Protein AF-A0A964KEC3-F1 (afdb_monomer)

Solvent-accessible surface area (backbone atoms only — not comparable to full-atom values): 12059 Å² total; per-residue (Å²): 136,52,57,64,58,52,18,64,75,70,74,47,60,51,66,57,47,53,51,39,54,50,34,32,75,76,61,31,64,68,54,42,76,43,83,78,78,78,85,76,80,77,86,69,83,64,51,75,67,45,50,53,51,51,50,54,56,70,76,43,85,53,62,92,98,46,97,61,84,46,51,57,58,51,31,53,49,39,38,74,69,66,67,34,95,79,67,55,34,67,55,53,51,54,53,59,67,67,51,75,78,68,90,71,72,98,79,74,83,76,81,80,87,72,86,78,79,79,78,58,100,74,76,68,77,79,74,79,78,66,77,90,75,64,80,84,81,78,90,84,78,88,76,84,83,77,77,86,76,78,83,81,77,86,77,82,80,76,83,79,79,83,79,82,79,84,82,77,83,82,79,84,82,133

pLDDT: mean 71.04, std 22.24, range [33.97, 96.94]

Foldseek 3Di:
DDLVVVCVVVVHDSVLSVVLVVCCVVPNDVRSPDDDDDPDDDDQQADPVNLVVLVVVQPDQDDPPDPHDQLVNSQVVSCVVVRGVHDDSVSSVVSVVPDDPDDDPPDDDPDDDDDPPDQDPPNDDDPDDPPPPDDDDDDDDDDDDDDDDDDDDDDDDDDPDDDDDDDDDDDDDD

Mean predicted aligned error: 19.81 Å

Structure (mmCIF, N/CA/C/O backbone):
data_AF-A0A964KEC3-F1
#
_entry.id   AF-A0A964KEC3-F1
#
loop_
_atom_site.group_PDB
_atom_site.id
_atom_site.type_symbol
_atom_site.label_atom_id
_atom_site.label_alt_id
_atom_site.label_comp_id
_atom_site.label_asym_id
_atom_site.label_entity_id
_atom_site.label_seq_id
_atom_site.pdbx_PDB_ins_code
_atom_site.Cartn_x
_atom_site.Cartn_y
_atom_site.Cartn_z
_atom_site.occupancy
_atom_site.B_iso_or_equiv
_atom_site.auth_seq_id
_atom_site.auth_comp_id
_atom_site.auth_asym_id
_atom_site.auth_atom_id
_atom_site.pdbx_PDB_model_num
ATOM 1 N N . MET A 1 1 ? 27.880 -2.152 -33.748 1.00 75.56 1 MET A N 1
ATOM 2 C CA . MET A 1 1 ? 27.912 -3.290 -32.799 1.00 75.56 1 MET A CA 1
ATOM 3 C C . MET A 1 1 ? 26.532 -3.936 -32.793 1.00 75.56 1 MET A C 1
ATOM 5 O O . MET A 1 1 ? 25.560 -3.200 -32.713 1.00 75.56 1 MET A O 1
ATOM 9 N N . SER A 1 2 ? 26.415 -5.254 -32.974 1.00 91.31 2 SER A N 1
ATOM 10 C CA . SER A 1 2 ? 25.106 -5.930 -33.027 1.00 91.31 2 SER A CA 1
ATOM 11 C C . SER 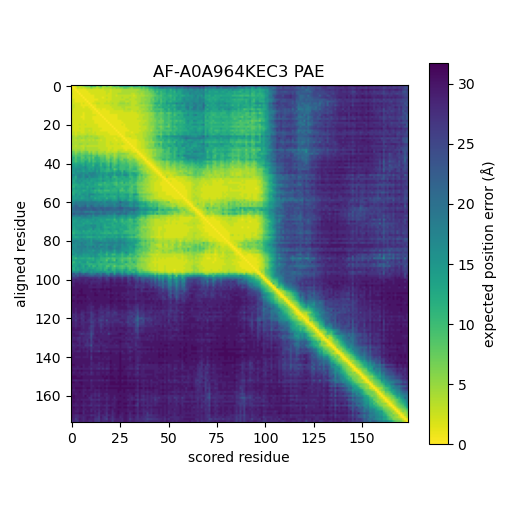A 1 2 ? 24.573 -6.260 -31.627 1.00 91.31 2 SER A C 1
ATOM 13 O O . SER A 1 2 ? 25.362 -6.465 -30.703 1.00 91.31 2 SER A O 1
ATOM 15 N N . ASP A 1 3 ? 23.248 -6.389 -31.474 1.00 92.56 3 ASP A N 1
ATOM 16 C CA . ASP A 1 3 ? 22.606 -6.766 -30.199 1.00 92.56 3 ASP A CA 1
ATOM 17 C C . ASP A 1 3 ? 23.160 -8.100 -29.649 1.00 92.56 3 ASP A C 1
ATOM 19 O O . ASP A 1 3 ? 23.278 -8.280 -28.440 1.00 92.56 3 ASP A O 1
ATOM 23 N N . VAL A 1 4 ? 23.564 -9.020 -30.537 1.00 94.56 4 VAL A N 1
ATOM 24 C CA . VAL A 1 4 ? 24.204 -10.301 -30.184 1.00 94.56 4 VAL A CA 1
ATOM 25 C C . VAL A 1 4 ? 25.608 -10.098 -29.611 1.00 94.56 4 VAL A C 1
ATOM 27 O O . VAL A 1 4 ? 25.977 -10.775 -28.654 1.00 94.56 4 VAL A O 1
ATOM 30 N N . ALA A 1 5 ? 26.394 -9.178 -30.175 1.00 95.12 5 ALA A N 1
ATOM 31 C CA . ALA A 1 5 ? 27.727 -8.869 -29.665 1.00 95.12 5 ALA A CA 1
ATOM 32 C C . ALA A 1 5 ? 27.653 -8.206 -28.280 1.00 95.12 5 ALA A C 1
ATOM 34 O O . ALA A 1 5 ? 28.421 -8.564 -27.394 1.00 95.12 5 ALA A O 1
ATOM 35 N N . ILE A 1 6 ? 26.687 -7.302 -28.078 1.00 93.88 6 ILE A N 1
ATOM 36 C CA . ILE A 1 6 ? 26.434 -6.663 -26.778 1.00 93.88 6 ILE A CA 1
ATOM 37 C C . ILE A 1 6 ? 26.024 -7.715 -25.751 1.00 93.88 6 ILE A C 1
ATOM 39 O O . ILE A 1 6 ? 26.648 -7.810 -24.704 1.00 93.88 6 ILE A O 1
ATOM 43 N N . ALA A 1 7 ? 25.027 -8.542 -26.081 1.00 96.00 7 ALA A N 1
ATOM 44 C CA . ALA A 1 7 ? 24.524 -9.609 -25.219 1.00 96.00 7 ALA A CA 1
ATOM 45 C C . ALA A 1 7 ? 25.636 -10.548 -24.722 1.00 96.00 7 ALA A C 1
ATOM 47 O O . ALA A 1 7 ? 25.670 -10.873 -23.540 1.00 96.00 7 ALA A O 1
ATOM 48 N N . LYS A 1 8 ? 26.568 -10.931 -25.607 1.00 95.31 8 LYS A N 1
ATOM 49 C CA . LYS A 1 8 ? 27.738 -11.748 -25.253 1.00 95.31 8 LYS A CA 1
ATOM 50 C C . LYS A 1 8 ? 28.732 -11.012 -24.352 1.00 95.31 8 LYS A C 1
ATOM 52 O O . LYS A 1 8 ? 29.284 -11.627 -23.452 1.00 95.31 8 LYS A O 1
ATOM 57 N N . ALA A 1 9 ? 28.970 -9.723 -24.592 1.00 96.94 9 ALA A N 1
ATOM 58 C CA . ALA A 1 9 ? 29.940 -8.938 -23.828 1.00 96.94 9 ALA A CA 1
ATOM 59 C C . ALA A 1 9 ? 29.505 -8.688 -22.373 1.00 96.94 9 ALA A C 1
ATOM 61 O O . ALA A 1 9 ? 30.359 -8.593 -21.498 1.00 96.94 9 ALA A O 1
ATOM 62 N N . ILE A 1 10 ? 28.195 -8.577 -22.121 1.00 94.69 10 ILE A N 1
ATOM 63 C CA . ILE A 1 10 ? 27.632 -8.278 -20.789 1.00 94.69 10 ILE A CA 1
ATOM 64 C C . ILE A 1 10 ? 26.894 -9.464 -20.147 1.00 94.69 10 ILE A C 1
ATOM 66 O O . ILE A 1 10 ? 26.231 -9.278 -19.132 1.00 94.69 10 ILE A O 1
ATOM 70 N N . ASP A 1 11 ? 26.979 -10.650 -20.755 1.00 95.31 11 ASP A N 1
ATOM 71 C CA . ASP A 1 11 ? 26.325 -11.892 -20.317 1.00 95.31 11 ASP A CA 1
ATOM 72 C C . ASP A 1 11 ? 24.822 -11.737 -20.007 1.00 95.31 11 ASP A C 1
ATOM 74 O O . ASP A 1 11 ? 24.317 -12.058 -18.931 1.00 95.31 11 ASP A O 1
ATOM 78 N N . VAL A 1 12 ? 24.068 -11.201 -20.973 1.00 96.19 12 VAL A N 1
ATOM 79 C CA . VAL A 1 12 ? 22.601 -11.113 -20.886 1.00 96.19 12 VAL A CA 1
ATOM 80 C C . VAL A 1 12 ? 21.937 -11.709 -22.118 1.00 96.19 12 VAL A C 1
ATOM 82 O O . VAL A 1 12 ? 22.503 -11.767 -23.206 1.00 96.19 12 VAL A O 1
ATOM 85 N N . GLY A 1 13 ? 20.669 -12.099 -21.992 1.00 96.19 13 GLY A N 1
ATOM 86 C CA . GLY A 1 13 ? 19.892 -12.549 -23.143 1.00 96.19 13 GLY A CA 1
ATOM 87 C C . GLY A 1 13 ? 19.700 -11.443 -24.191 1.00 96.19 13 GLY A C 1
ATOM 88 O O . GLY A 1 13 ? 19.400 -10.296 -23.852 1.00 96.19 13 GLY A O 1
ATOM 89 N N . LYS A 1 14 ? 19.755 -11.803 -25.483 1.00 96.12 14 LYS A N 1
ATOM 90 C CA . LYS A 1 14 ? 19.519 -10.880 -26.618 1.00 96.12 14 LYS A CA 1
ATOM 91 C C . LYS A 1 14 ? 18.232 -10.048 -26.483 1.00 96.12 14 LYS A C 1
ATOM 93 O O . LYS A 1 14 ? 18.197 -8.875 -26.844 1.00 96.12 14 LYS A O 1
ATOM 98 N N . ASN A 1 15 ? 17.182 -10.639 -25.905 1.00 96.56 15 ASN A N 1
ATOM 99 C CA . ASN A 1 15 ? 15.894 -9.977 -25.696 1.00 96.56 15 ASN A CA 1
ATOM 100 C C . ASN A 1 15 ? 15.981 -8.839 -24.668 1.00 96.56 15 ASN A C 1
ATOM 102 O O . ASN A 1 15 ? 15.217 -7.883 -24.762 1.00 96.56 15 ASN A O 1
ATOM 106 N N . THR A 1 16 ? 16.894 -8.920 -23.697 1.00 94.00 16 THR A N 1
ATOM 107 C CA . THR A 1 16 ? 17.127 -7.855 -22.714 1.00 94.00 16 THR A CA 1
ATOM 108 C C . THR A 1 16 ? 17.739 -6.635 -23.390 1.00 94.00 16 THR A C 1
ATOM 110 O O . THR A 1 16 ? 17.218 -5.537 -23.217 1.00 94.00 16 THR A O 1
ATOM 113 N N . VAL A 1 17 ? 18.755 -6.830 -24.239 1.00 95.31 17 VAL A N 1
ATOM 114 C CA . VAL A 1 17 ? 19.369 -5.750 -25.034 1.00 95.31 17 VAL A CA 1
ATOM 115 C C . VAL A 1 17 ? 18.332 -5.093 -25.946 1.00 95.31 17 VAL A C 1
ATOM 117 O O . VAL A 1 17 ? 18.191 -3.873 -25.936 1.00 95.31 17 VAL A O 1
ATOM 120 N N . ALA A 1 18 ? 17.529 -5.890 -26.659 1.00 95.12 18 ALA A N 1
ATOM 121 C CA . ALA A 1 18 ? 16.472 -5.370 -27.527 1.00 95.12 18 ALA A CA 1
ATOM 122 C C . ALA A 1 18 ? 15.413 -4.557 -26.754 1.00 95.12 18 ALA A C 1
ATOM 124 O O . ALA A 1 18 ? 15.000 -3.487 -27.199 1.00 95.12 18 ALA A O 1
ATOM 125 N N . ARG A 1 19 ? 14.991 -5.027 -25.569 1.00 94.62 19 ARG A N 1
ATOM 126 C CA . ARG A 1 19 ? 14.035 -4.311 -24.703 1.00 94.62 19 ARG A CA 1
ATOM 127 C C . ARG A 1 19 ? 14.619 -3.018 -24.138 1.00 94.62 19 ARG A C 1
ATOM 129 O O . ARG A 1 19 ? 13.894 -2.029 -24.072 1.00 94.62 19 ARG A O 1
ATOM 136 N N . LEU A 1 20 ? 15.892 -3.023 -23.741 1.00 94.00 20 LEU A N 1
ATOM 137 C CA . LEU A 1 20 ? 16.590 -1.834 -23.248 1.00 94.00 20 LEU A CA 1
ATOM 138 C C . LEU A 1 20 ? 16.754 -0.793 -24.354 1.00 94.00 20 LEU A C 1
ATOM 140 O O . LEU A 1 20 ? 16.402 0.361 -24.141 1.00 94.00 20 LEU A O 1
ATOM 144 N N . ARG A 1 21 ? 17.185 -1.209 -25.551 1.00 94.12 21 ARG A N 1
ATOM 145 C CA . ARG A 1 21 ? 17.289 -0.332 -26.725 1.00 94.12 21 ARG A CA 1
ATOM 146 C C . ARG A 1 21 ? 15.941 0.287 -27.080 1.00 94.12 21 ARG A C 1
ATOM 148 O O . ARG A 1 21 ? 15.858 1.498 -27.247 1.00 94.12 21 ARG A O 1
ATOM 155 N N . ARG A 1 22 ? 14.877 -0.522 -27.131 1.00 94.62 22 ARG A N 1
ATOM 156 C CA . ARG A 1 22 ? 13.518 -0.021 -27.370 1.00 94.62 22 ARG A CA 1
ATOM 157 C C . ARG A 1 22 ? 13.099 0.995 -26.306 1.00 94.62 22 ARG A C 1
ATOM 159 O O . ARG A 1 22 ? 12.662 2.083 -26.651 1.00 94.62 22 ARG A O 1
ATOM 166 N N . ARG A 1 23 ? 13.285 0.674 -25.021 1.00 94.12 23 ARG A N 1
ATOM 167 C CA . ARG A 1 23 ? 12.910 1.576 -23.925 1.00 94.12 23 ARG A CA 1
ATOM 168 C C . ARG A 1 23 ? 13.707 2.884 -23.948 1.00 94.12 23 ARG A C 1
ATOM 170 O O . ARG A 1 23 ? 13.134 3.929 -23.674 1.00 94.12 23 ARG A O 1
ATOM 177 N N . TYR A 1 24 ? 14.991 2.826 -24.291 1.00 94.69 24 TYR A N 1
ATOM 178 C CA . TYR A 1 24 ? 15.839 4.006 -24.440 1.00 94.69 24 TYR A CA 1
ATOM 179 C C . TYR A 1 24 ? 15.321 4.946 -25.534 1.00 94.69 24 TYR A C 1
ATOM 181 O O . TYR A 1 24 ? 15.229 6.147 -25.310 1.00 94.69 24 TYR A O 1
ATOM 189 N N . VAL A 1 25 ? 14.923 4.396 -26.686 1.00 96.62 25 VAL A N 1
ATOM 190 C CA . VAL A 1 25 ? 14.362 5.183 -27.796 1.00 96.62 25 VAL A CA 1
ATOM 191 C C . VAL A 1 25 ? 12.978 5.745 -27.454 1.00 96.62 25 VAL A C 1
ATOM 193 O O . VAL A 1 25 ? 12.695 6.892 -27.775 1.00 96.62 25 VAL A O 1
ATOM 196 N N . GLU A 1 26 ? 12.118 4.964 -26.798 1.00 95.69 26 GLU A N 1
ATOM 197 C CA . GLU A 1 26 ? 10.730 5.361 -26.506 1.00 95.69 26 GLU A CA 1
ATOM 198 C C . GLU A 1 26 ? 10.595 6.315 -25.307 1.00 95.69 26 GLU A C 1
ATOM 200 O O . GLU A 1 26 ? 9.697 7.150 -25.291 1.00 95.69 26 GLU A O 1
ATOM 205 N N . ALA A 1 27 ? 11.434 6.164 -24.277 1.00 92.94 27 ALA A N 1
ATOM 206 C CA . ALA A 1 27 ? 11.242 6.819 -22.979 1.00 92.94 27 ALA A CA 1
ATOM 207 C C . ALA A 1 27 ? 12.519 7.460 -22.400 1.00 92.94 27 ALA A C 1
ATOM 209 O O . ALA A 1 27 ? 12.494 7.981 -21.284 1.00 92.94 27 ALA A O 1
ATOM 210 N N . GLY A 1 28 ? 13.631 7.429 -23.138 1.00 94.00 28 GLY A N 1
ATOM 211 C CA . GLY A 1 28 ? 14.894 8.048 -22.745 1.00 94.00 28 GLY A CA 1
ATOM 212 C C . GLY A 1 28 ? 15.749 7.223 -21.778 1.00 94.00 28 GLY A C 1
ATOM 213 O O . GLY A 1 28 ? 15.436 6.087 -21.406 1.00 94.00 28 GLY A O 1
ATOM 214 N N . LEU A 1 29 ? 16.876 7.820 -21.381 1.00 94.44 29 LEU A N 1
ATOM 215 C CA . LEU A 1 29 ? 17.913 7.178 -20.568 1.00 94.44 29 LEU A CA 1
ATOM 216 C C . LEU A 1 29 ? 17.411 6.773 -19.178 1.00 94.44 29 LEU A C 1
ATOM 218 O O . LEU A 1 29 ? 17.572 5.620 -18.784 1.00 94.44 29 LEU A O 1
ATOM 222 N N . GLU A 1 30 ? 16.754 7.690 -18.469 1.00 92.88 30 GLU A N 1
ATOM 223 C 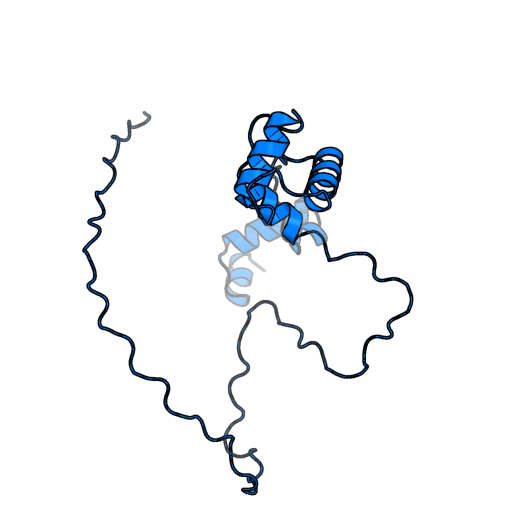CA . GLU A 1 30 ? 16.275 7.457 -17.101 1.00 92.88 30 GLU A CA 1
ATOM 224 C C . GLU A 1 30 ? 15.318 6.263 -17.026 1.00 92.88 30 GLU A C 1
ATOM 226 O O . GLU A 1 30 ? 15.452 5.377 -16.180 1.00 92.88 30 GLU A O 1
ATOM 231 N N . ALA A 1 31 ? 14.391 6.159 -17.979 1.00 89.25 31 ALA A N 1
ATOM 232 C CA . ALA A 1 31 ? 13.472 5.032 -18.049 1.00 89.25 31 ALA A CA 1
ATOM 233 C C . ALA A 1 31 ? 14.182 3.709 -18.395 1.00 89.25 31 ALA A C 1
ATOM 235 O O . ALA A 1 31 ? 13.776 2.640 -17.922 1.00 89.25 31 ALA A O 1
ATOM 236 N N . ALA A 1 32 ? 15.221 3.756 -19.237 1.00 92.94 32 ALA A N 1
ATOM 237 C CA . ALA A 1 32 ? 16.024 2.592 -19.608 1.00 92.94 32 ALA A CA 1
ATOM 238 C C . ALA A 1 32 ? 16.846 2.045 -18.433 1.00 92.94 32 ALA A C 1
ATOM 240 O O . ALA A 1 32 ? 16.911 0.826 -18.265 1.00 92.94 32 ALA A O 1
ATOM 241 N N . LEU A 1 33 ? 17.421 2.929 -17.614 1.00 93.62 33 LEU A N 1
ATOM 242 C CA . LEU A 1 33 ? 18.251 2.561 -16.466 1.00 93.62 33 LEU A CA 1
ATOM 243 C C . LEU A 1 33 ? 17.422 2.106 -15.265 1.00 93.62 33 LEU A C 1
ATOM 245 O O . LEU A 1 33 ? 17.786 1.146 -14.581 1.00 93.62 33 LEU A O 1
ATOM 249 N N . HIS A 1 34 ? 16.296 2.767 -15.007 1.00 92.31 34 HIS A N 1
ATOM 250 C CA . HIS A 1 34 ? 15.504 2.496 -13.819 1.00 92.31 34 HIS A CA 1
ATOM 251 C C . HIS A 1 34 ? 14.414 1.446 -14.044 1.00 92.31 34 HIS A C 1
ATOM 253 O O . HIS A 1 34 ? 13.861 1.230 -15.130 1.00 92.31 34 HIS A O 1
ATOM 259 N N . ARG A 1 35 ? 14.076 0.746 -12.957 1.00 87.25 35 ARG A N 1
ATOM 260 C CA . ARG A 1 35 ? 12.954 -0.189 -12.956 1.00 87.25 35 ARG A CA 1
ATOM 261 C C . ARG A 1 35 ? 11.666 0.590 -13.198 1.00 87.25 35 ARG A C 1
ATOM 263 O O . ARG A 1 35 ? 11.369 1.539 -12.482 1.00 87.25 35 ARG A O 1
ATOM 270 N N . LEU A 1 36 ? 10.869 0.125 -14.159 1.00 84.44 36 LEU A N 1
ATOM 271 C CA . LEU A 1 36 ? 9.567 0.721 -14.423 1.00 84.44 36 LEU A CA 1
ATOM 272 C C . LEU A 1 36 ? 8.678 0.566 -13.177 1.00 84.44 36 LEU A C 1
ATOM 274 O O . LEU A 1 36 ? 8.609 -0.549 -12.635 1.00 84.44 36 LEU A O 1
ATOM 278 N N . PRO A 1 37 ? 8.008 1.636 -12.715 1.00 82.44 37 PRO A N 1
ATOM 279 C CA . PRO A 1 37 ? 7.112 1.537 -11.578 1.00 82.44 37 PRO A CA 1
ATOM 280 C C . PRO A 1 37 ? 6.026 0.496 -11.854 1.00 82.44 37 PRO A C 1
ATOM 282 O O . PRO A 1 37 ? 5.572 0.297 -12.986 1.00 82.44 37 PRO A O 1
ATOM 285 N N . SER A 1 38 ? 5.628 -0.209 -10.797 1.00 85.38 38 SER A N 1
ATOM 286 C CA . SER A 1 38 ? 4.526 -1.159 -10.887 1.00 85.38 38 SER A CA 1
ATOM 287 C C . SER A 1 38 ? 3.255 -0.411 -11.278 1.00 85.38 38 SER A C 1
ATOM 289 O O . SER A 1 38 ? 2.850 0.511 -10.580 1.00 85.38 38 SER A O 1
ATOM 291 N N . ARG A 1 39 ? 2.587 -0.852 -12.348 1.00 86.12 39 ARG A N 1
ATOM 292 C CA . ARG A 1 39 ? 1.269 -0.324 -12.749 1.00 86.12 39 ARG A CA 1
ATOM 293 C C . ARG A 1 39 ? 0.139 -0.744 -11.804 1.00 86.12 39 ARG A C 1
ATOM 295 O O . ARG A 1 39 ? -0.986 -0.287 -11.951 1.00 86.12 39 ARG A O 1
ATOM 302 N N . ARG A 1 40 ? 0.407 -1.665 -10.873 1.00 86.69 40 ARG A N 1
ATOM 303 C CA . ARG A 1 40 ? -0.605 -2.162 -9.937 1.00 86.69 40 ARG A CA 1
ATOM 304 C C . ARG A 1 40 ? -0.913 -1.100 -8.891 1.00 86.69 40 ARG A C 1
ATOM 306 O O . ARG A 1 40 ? -0.062 -0.806 -8.054 1.00 86.69 40 ARG A O 1
ATOM 313 N N . VAL A 1 41 ? -2.143 -0.603 -8.920 1.00 82.62 41 VAL A N 1
ATOM 314 C CA . VAL A 1 41 ? -2.718 0.222 -7.859 1.00 82.62 41 VAL A CA 1
ATOM 315 C C . VAL A 1 41 ? -3.466 -0.706 -6.907 1.00 82.62 41 VAL A C 1
ATOM 317 O O . VAL A 1 41 ? -4.395 -1.400 -7.313 1.00 82.62 41 VAL A O 1
ATOM 320 N N . TYR A 1 42 ? -3.034 -0.753 -5.649 1.00 81.31 42 TYR A N 1
ATOM 321 C CA . TYR A 1 42 ? -3.750 -1.464 -4.593 1.00 81.31 42 TYR A CA 1
ATOM 322 C C . TYR A 1 42 ? -4.577 -0.453 -3.807 1.00 81.31 42 TYR A C 1
ATOM 324 O O . TYR A 1 42 ? -4.013 0.475 -3.228 1.00 81.31 42 TYR A O 1
ATOM 332 N N . GLN A 1 43 ? -5.895 -0.647 -3.775 1.00 81.81 43 GLN A N 1
ATOM 333 C CA . GLN A 1 43 ? -6.770 0.156 -2.927 1.00 81.81 43 GLN A CA 1
ATOM 334 C C . GLN A 1 43 ? -6.506 -0.192 -1.463 1.00 81.81 43 GLN A C 1
ATOM 336 O O . GLN A 1 43 ? -6.495 -1.367 -1.078 1.00 81.81 43 GLN A O 1
ATOM 341 N N . ARG A 1 44 ? -6.238 0.828 -0.647 1.00 84.00 44 ARG A N 1
ATOM 342 C CA . ARG A 1 44 ? -6.083 0.647 0.797 1.00 84.00 44 ARG A CA 1
ATOM 343 C C . ARG A 1 44 ? -7.471 0.562 1.413 1.00 84.00 44 ARG A C 1
ATOM 345 O O . ARG A 1 44 ? -8.324 1.382 1.113 1.00 84.00 44 ARG A O 1
ATOM 352 N N . LYS A 1 45 ? -7.670 -0.431 2.280 1.00 83.38 45 LYS A N 1
ATOM 353 C CA . LYS A 1 45 ? -8.915 -0.582 3.045 1.00 83.38 45 LYS A CA 1
ATOM 354 C C . LYS A 1 45 ? -9.078 0.467 4.139 1.00 83.38 45 LYS A C 1
ATOM 356 O O . LYS A 1 45 ? -10.193 0.708 4.566 1.00 83.38 45 LYS A O 1
ATOM 361 N N . LEU A 1 46 ? -7.965 1.020 4.610 1.00 84.38 46 LEU A N 1
ATOM 362 C CA . LEU A 1 46 ? -7.933 2.044 5.638 1.00 84.38 46 LEU A CA 1
ATOM 363 C C . LEU A 1 46 ? -7.371 3.312 5.002 1.00 84.38 46 LEU A C 1
ATOM 365 O O . LEU A 1 46 ? -6.279 3.293 4.422 1.00 84.38 46 LEU A O 1
ATOM 369 N N . ASP A 1 47 ? -8.170 4.363 5.045 1.00 85.19 47 ASP A N 1
ATOM 370 C CA . ASP A 1 47 ? -7.828 5.707 4.612 1.00 85.19 47 ASP A CA 1
ATOM 371 C C . ASP A 1 47 ? -7.110 6.469 5.740 1.00 85.19 47 ASP A C 1
ATOM 373 O O . ASP A 1 47 ? -6.957 5.971 6.854 1.00 85.19 47 ASP A O 1
ATOM 377 N N . GLY A 1 48 ? -6.646 7.691 5.465 1.00 86.31 48 GLY A N 1
ATOM 378 C CA . GLY A 1 48 ? -5.939 8.491 6.472 1.00 86.31 48 GLY A CA 1
ATOM 379 C C . GLY A 1 48 ? -6.798 8.813 7.701 1.00 86.31 48 GLY A C 1
ATOM 380 O O . GLY A 1 48 ? -6.290 8.794 8.822 1.00 86.31 48 GLY A O 1
ATOM 381 N N . ALA A 1 49 ? -8.101 9.054 7.512 1.00 86.69 49 ALA A N 1
ATOM 382 C CA . ALA A 1 49 ? -9.018 9.311 8.619 1.00 86.69 49 ALA A CA 1
ATOM 383 C C . ALA A 1 49 ? -9.263 8.042 9.451 1.00 86.69 49 ALA A C 1
ATOM 385 O O . ALA A 1 49 ? -9.220 8.100 10.681 1.00 86.69 49 ALA A O 1
ATOM 386 N N . GLY A 1 50 ? -9.441 6.887 8.808 1.00 88.94 50 GLY A N 1
ATOM 387 C CA . GLY A 1 50 ? -9.558 5.599 9.481 1.00 88.94 50 GLY A CA 1
ATOM 388 C C . GLY A 1 50 ? -8.285 5.190 10.224 1.00 88.94 50 GLY A C 1
ATOM 389 O O . GLY A 1 50 ? -8.371 4.632 11.316 1.00 88.94 50 GLY A O 1
ATOM 390 N N . GLU A 1 51 ? -7.098 5.514 9.698 1.00 90.81 51 GLU A N 1
ATOM 391 C CA . GLU A 1 51 ? -5.828 5.327 10.414 1.00 90.81 51 GLU A CA 1
ATOM 392 C C . GLU A 1 51 ? -5.779 6.168 11.702 1.00 90.81 51 GLU A C 1
ATOM 394 O O . GLU A 1 51 ? -5.417 5.647 12.758 1.00 90.81 51 GLU A O 1
ATOM 399 N N . ALA A 1 52 ? -6.199 7.436 11.648 1.00 90.25 52 ALA A N 1
ATOM 400 C CA . ALA A 1 52 ? -6.250 8.308 12.823 1.00 90.25 52 ALA A CA 1
ATOM 401 C C . ALA A 1 52 ? -7.252 7.811 13.880 1.00 90.25 52 ALA A C 1
ATOM 403 O O . ALA A 1 52 ? -6.943 7.788 15.072 1.00 90.25 52 ALA A O 1
ATOM 404 N N . GLN A 1 53 ? -8.431 7.353 13.449 1.00 89.44 53 GLN A N 1
ATOM 405 C CA . GLN A 1 53 ? -9.434 6.784 14.351 1.00 89.44 53 GLN A CA 1
ATOM 406 C C . GLN A 1 53 ? -8.961 5.473 14.986 1.00 89.44 53 GLN A C 1
ATOM 408 O O . GLN A 1 53 ? -9.155 5.270 16.183 1.00 89.44 53 GLN A O 1
ATOM 413 N N . LEU A 1 54 ? -8.275 4.610 14.229 1.00 92.06 54 LEU A N 1
ATOM 414 C CA . LEU A 1 54 ? -7.644 3.412 14.783 1.00 92.06 54 LEU A CA 1
ATOM 415 C C . LEU A 1 54 ? -6.652 3.772 15.898 1.00 92.06 54 LEU A C 1
ATOM 417 O O . LEU A 1 54 ? -6.673 3.142 16.953 1.00 92.06 54 LEU A O 1
ATOM 421 N N . ILE A 1 55 ? -5.813 4.790 15.696 1.00 91.00 55 ILE A N 1
ATOM 422 C CA . ILE A 1 55 ? -4.866 5.249 16.722 1.00 91.00 55 ILE A CA 1
ATOM 423 C C . ILE A 1 55 ? -5.616 5.745 17.964 1.00 91.00 55 ILE A C 1
ATOM 425 O O . ILE A 1 55 ? -5.274 5.348 19.077 1.00 91.00 55 ILE A O 1
ATOM 429 N N . ALA A 1 56 ? -6.674 6.540 17.785 1.00 91.19 56 ALA A N 1
ATOM 430 C CA . ALA A 1 56 ? -7.492 7.026 18.894 1.00 91.19 56 ALA A CA 1
ATOM 431 C C . ALA A 1 56 ? -8.106 5.876 19.715 1.00 91.19 56 ALA A C 1
ATOM 433 O O . ALA A 1 56 ? -8.081 5.916 20.944 1.00 91.19 56 ALA A O 1
ATOM 434 N N . VAL A 1 57 ? -8.595 4.820 19.051 1.00 91.12 57 VAL A N 1
ATOM 435 C CA . VAL A 1 57 ? -9.123 3.623 19.725 1.00 91.12 57 VAL A CA 1
ATOM 436 C C . VAL A 1 57 ? -8.021 2.897 20.495 1.00 91.12 57 VAL A C 1
ATOM 438 O O . VAL A 1 57 ? -8.222 2.565 21.659 1.00 91.12 57 VAL A O 1
ATOM 441 N N . VAL A 1 58 ? -6.845 2.694 19.897 1.00 90.50 58 VAL A N 1
ATOM 442 C CA . VAL A 1 58 ? -5.717 2.022 20.569 1.00 90.50 58 VAL A CA 1
ATOM 443 C C . VAL A 1 58 ? -5.264 2.775 21.823 1.00 90.50 58 VAL A C 1
ATOM 445 O O . VAL A 1 58 ? -4.906 2.143 22.814 1.00 90.50 58 VAL A O 1
ATOM 448 N N . CYS A 1 59 ? -5.296 4.108 21.799 1.00 89.38 59 CYS A N 1
ATOM 449 C CA . CYS A 1 59 ? -4.949 4.945 22.949 1.00 89.38 59 CYS A CA 1
ATOM 450 C C . CYS A 1 59 ? -6.053 5.018 24.019 1.00 89.38 59 CYS A C 1
ATOM 452 O O . CYS A 1 59 ? -5.810 5.546 25.103 1.00 89.38 59 CYS A O 1
ATOM 454 N N . SER A 1 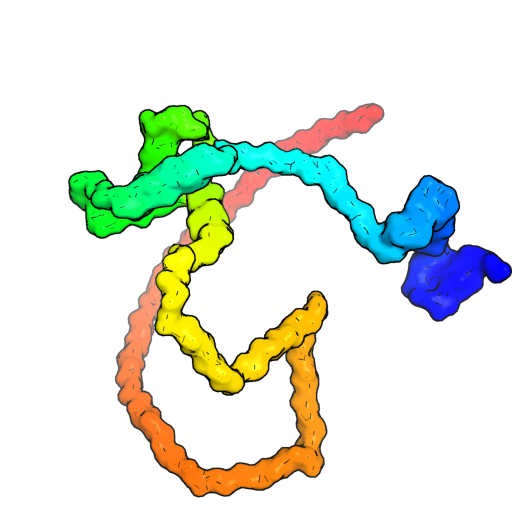60 ? -7.255 4.514 23.734 1.00 88.62 60 SER A N 1
ATOM 455 C CA . SER A 1 60 ? -8.371 4.491 24.682 1.00 88.62 60 SER A CA 1
ATOM 456 C C . SER A 1 60 ? -8.348 3.248 25.580 1.00 88.62 60 SER A C 1
ATOM 458 O O . SER A 1 60 ? -7.615 2.289 25.328 1.00 88.62 60 SER A O 1
ATOM 460 N N . ALA A 1 61 ? -9.156 3.249 26.644 1.00 87.12 61 ALA A N 1
ATOM 461 C CA . ALA A 1 61 ? -9.259 2.098 27.535 1.00 87.12 61 ALA A CA 1
ATOM 462 C C . ALA A 1 61 ? -9.904 0.893 26.814 1.00 87.12 61 ALA A C 1
ATOM 464 O O . ALA A 1 61 ? -10.909 1.073 26.117 1.00 87.12 61 ALA A O 1
ATOM 465 N N . PRO A 1 62 ? -9.362 -0.328 26.977 1.00 86.81 62 PRO A N 1
ATOM 466 C CA . PRO A 1 62 ? -9.959 -1.528 26.405 1.00 86.81 62 PRO A CA 1
ATOM 467 C C . PRO A 1 62 ? -11.341 -1.810 27.025 1.00 86.81 62 PRO A C 1
ATOM 469 O O . PRO A 1 62 ? -11.616 -1.401 28.158 1.00 86.81 62 PRO A O 1
ATOM 472 N N . PRO A 1 63 ? -12.233 -2.499 26.291 1.00 85.06 63 PRO A N 1
ATOM 473 C CA . PRO A 1 63 ? -13.569 -2.822 26.772 1.00 85.06 63 PRO A CA 1
ATOM 474 C C . PRO A 1 63 ? -13.527 -3.746 27.996 1.00 85.06 63 PRO A C 1
ATOM 476 O O . PRO A 1 63 ? -12.566 -4.484 28.227 1.00 85.06 63 PRO A O 1
ATOM 479 N N . THR A 1 64 ? -14.603 -3.709 28.781 1.00 81.00 64 THR A N 1
ATOM 480 C CA . THR A 1 64 ? -14.728 -4.446 30.042 1.00 81.00 64 THR A CA 1
ATOM 481 C C . THR A 1 64 ? -14.458 -5.941 29.861 1.00 81.00 64 THR A C 1
ATOM 483 O O . THR A 1 64 ? -14.980 -6.589 28.957 1.00 81.00 64 THR A O 1
ATOM 486 N N . GLY A 1 65 ? -13.616 -6.494 30.737 1.00 85.69 65 GLY A N 1
ATOM 487 C CA . GLY A 1 65 ? -13.211 -7.902 30.692 1.00 85.69 65 GLY A CA 1
ATOM 488 C C . GLY A 1 65 ? -11.967 -8.194 29.847 1.00 85.69 65 GLY A C 1
ATOM 489 O O . GLY A 1 65 ? -11.534 -9.343 29.818 1.00 85.69 65 GLY A O 1
ATOM 490 N N . GLN A 1 66 ? -11.354 -7.190 29.205 1.00 81.81 66 GLN A N 1
ATOM 491 C CA . GLN A 1 66 ? -10.073 -7.346 28.508 1.00 81.81 66 GLN A CA 1
ATOM 492 C C . GLN A 1 66 ? -9.007 -6.409 29.082 1.00 81.81 66 GLN A C 1
ATOM 494 O O . GLN A 1 66 ? -9.238 -5.219 29.265 1.00 81.81 66 GLN A O 1
ATOM 499 N N . GLY A 1 67 ? -7.817 -6.951 29.361 1.00 84.88 67 GLY A N 1
ATOM 500 C CA . GLY A 1 67 ? -6.699 -6.171 29.905 1.00 84.88 67 GLY A CA 1
ATOM 501 C C . GLY A 1 67 ? -5.959 -5.326 28.863 1.00 84.88 67 GLY A C 1
ATOM 502 O O . GLY A 1 67 ? -5.277 -4.373 29.224 1.00 84.88 67 GLY A O 1
ATOM 503 N N . THR A 1 68 ? -6.073 -5.666 27.576 1.00 88.50 68 THR A N 1
ATOM 504 C CA . THR A 1 68 ? -5.364 -5.001 26.474 1.00 88.50 68 THR A CA 1
ATOM 505 C C . THR A 1 68 ? -6.157 -5.084 25.170 1.00 88.50 68 THR A C 1
ATOM 507 O O . THR A 1 68 ? -7.008 -5.955 24.991 1.00 88.50 68 THR A O 1
ATOM 510 N N . TRP A 1 69 ? -5.850 -4.192 24.226 1.00 92.69 69 TRP A N 1
ATOM 511 C CA . TRP A 1 69 ? -6.360 -4.278 22.860 1.00 92.69 69 TRP A CA 1
ATOM 512 C C . TRP A 1 69 ? -5.690 -5.424 22.096 1.00 92.69 69 TRP A C 1
ATOM 514 O O . TRP A 1 69 ? -4.484 -5.395 21.840 1.00 92.69 69 TRP A O 1
ATOM 524 N N . THR A 1 70 ? -6.474 -6.414 21.672 1.00 92.62 70 THR A N 1
ATOM 525 C CA . THR A 1 70 ? -6.024 -7.397 20.677 1.00 92.62 70 THR A CA 1
ATOM 526 C C . THR A 1 70 ? -6.285 -6.881 19.260 1.00 92.62 70 THR A C 1
ATOM 528 O O . THR A 1 70 ? -7.176 -6.063 19.034 1.00 92.62 70 THR A O 1
ATOM 531 N N . MET A 1 71 ? -5.522 -7.359 18.271 1.00 93.62 71 MET A N 1
ATOM 532 C CA . MET A 1 71 ? -5.691 -6.928 16.871 1.00 93.62 71 MET A CA 1
ATOM 533 C C . MET A 1 71 ? -7.075 -7.281 16.311 1.00 93.62 71 MET A C 1
ATOM 535 O O . MET A 1 71 ? -7.625 -6.514 15.527 1.00 93.62 71 MET A O 1
ATOM 539 N N . GLN A 1 72 ? -7.638 -8.417 16.736 1.00 92.75 72 GLN A N 1
ATOM 540 C CA . GLN A 1 72 ? -9.003 -8.821 16.391 1.00 92.75 72 GLN A CA 1
ATOM 541 C C . GLN A 1 72 ? -10.027 -7.872 17.014 1.00 92.75 72 GLN A C 1
ATOM 543 O O . GLN A 1 72 ? -10.862 -7.339 16.297 1.00 92.75 72 GLN A O 1
ATOM 548 N N . LEU A 1 73 ? -9.885 -7.548 18.304 1.00 93.25 73 LEU A N 1
ATOM 549 C CA . LEU A 1 73 ? -10.790 -6.616 18.976 1.00 93.25 73 LEU A CA 1
ATOM 550 C C . LEU A 1 73 ? -10.771 -5.221 18.339 1.00 93.25 73 LEU A C 1
ATOM 552 O O . LEU A 1 73 ? -11.807 -4.573 18.219 1.00 93.25 73 LEU A O 1
ATOM 556 N N . LEU A 1 74 ? -9.596 -4.759 17.911 1.00 93.25 74 LEU A N 1
ATOM 557 C CA . LEU A 1 74 ? -9.464 -3.506 17.172 1.00 93.25 74 LEU A CA 1
ATOM 558 C C . LEU A 1 74 ? -10.151 -3.582 15.807 1.00 93.25 74 LEU A C 1
ATOM 560 O O . LEU A 1 74 ? -10.856 -2.648 15.439 1.00 93.25 74 LEU A O 1
ATOM 564 N N . ALA A 1 75 ? -9.978 -4.681 15.070 1.00 92.44 75 ALA A N 1
ATOM 565 C CA . ALA A 1 75 ? -10.648 -4.891 13.789 1.00 92.44 75 ALA A CA 1
ATOM 566 C C . ALA A 1 75 ? -12.177 -4.874 13.944 1.00 92.44 75 ALA A C 1
ATOM 568 O O . ALA A 1 75 ? -12.852 -4.137 13.227 1.00 92.44 75 ALA A O 1
ATOM 569 N N . ASP A 1 76 ? -12.702 -5.599 14.930 1.00 91.94 76 ASP A N 1
ATOM 570 C CA . ASP A 1 76 ? -14.135 -5.646 15.223 1.00 91.94 76 ASP A CA 1
ATOM 571 C C . ASP A 1 76 ? -14.654 -4.264 15.637 1.00 91.94 76 ASP A C 1
ATOM 573 O O . ASP A 1 76 ? -15.694 -3.805 15.161 1.00 91.94 76 ASP A O 1
ATOM 577 N N . ARG A 1 77 ? -13.896 -3.540 16.472 1.00 90.69 77 ARG A N 1
ATOM 578 C CA . ARG A 1 77 ? -14.263 -2.189 16.908 1.00 90.69 77 ARG A CA 1
ATOM 579 C C . ARG A 1 77 ? -14.313 -1.196 15.746 1.00 90.69 77 ARG A C 1
ATOM 581 O O . ARG A 1 77 ? -15.210 -0.358 15.730 1.00 90.69 77 ARG A O 1
ATOM 588 N N . LEU A 1 78 ? -13.399 -1.294 14.779 1.00 90.81 78 LEU A N 1
ATOM 589 C CA . LEU A 1 78 ? -13.411 -0.449 13.580 1.00 90.81 78 LEU A CA 1
ATOM 590 C C . LEU A 1 78 ? -14.648 -0.690 12.703 1.00 90.81 78 LEU A C 1
ATOM 592 O O . LEU A 1 78 ? -15.183 0.264 12.138 1.00 90.81 78 LEU A O 1
ATOM 596 N N . VAL A 1 79 ? -15.117 -1.939 12.617 1.00 91.31 79 VAL A N 1
ATOM 597 C CA . VAL A 1 79 ? -16.352 -2.287 11.896 1.00 91.31 79 VAL A CA 1
ATOM 598 C C . VAL A 1 79 ? -17.579 -1.753 12.639 1.00 91.31 79 VAL A C 1
ATOM 600 O O . VAL A 1 79 ? -18.456 -1.151 12.027 1.00 91.31 79 VAL A O 1
ATOM 603 N N . VAL A 1 80 ? -17.621 -1.888 13.970 1.00 91.25 80 VAL A N 1
ATOM 604 C CA . VAL A 1 80 ? -18.717 -1.352 14.803 1.00 91.25 80 VAL A CA 1
ATOM 605 C C . VAL A 1 80 ? -18.835 0.170 14.688 1.00 91.25 80 VAL A C 1
ATOM 607 O O . VAL A 1 80 ? -19.943 0.698 14.676 1.00 91.25 80 VAL A O 1
ATOM 610 N N . LEU A 1 81 ? -17.708 0.879 14.579 1.00 88.25 81 LEU A N 1
ATOM 611 C CA . LEU A 1 81 ? -17.675 2.330 14.370 1.00 88.25 81 LEU A CA 1
ATOM 612 C C . LEU A 1 81 ? -17.969 2.748 12.914 1.00 88.25 81 LEU A C 1
ATOM 614 O O . LEU A 1 81 ? -17.919 3.936 12.616 1.00 88.25 81 LEU A O 1
ATOM 618 N N . GLN A 1 82 ? -18.274 1.795 12.022 1.00 86.56 82 GLN A N 1
ATOM 619 C CA . GLN A 1 82 ? -18.570 2.008 10.597 1.00 86.56 82 GLN A CA 1
ATOM 620 C C . GLN A 1 82 ? -17.467 2.752 9.828 1.00 86.56 82 GLN A C 1
ATOM 622 O O . GLN A 1 82 ? -17.722 3.429 8.837 1.00 86.56 82 GLN A O 1
ATOM 627 N N . ILE A 1 83 ? -16.216 2.606 10.269 1.00 83.06 83 ILE A N 1
ATOM 628 C CA . ILE A 1 83 ? -15.053 3.206 9.599 1.00 83.06 83 ILE A CA 1
ATOM 629 C C . ILE A 1 83 ? -14.708 2.402 8.339 1.00 83.06 83 ILE A C 1
ATOM 631 O O . ILE A 1 83 ? -14.254 2.951 7.340 1.00 83.06 83 ILE A O 1
ATOM 635 N N . VAL A 1 84 ? -14.912 1.083 8.398 1.00 85.75 84 VAL A N 1
ATOM 636 C CA . VAL A 1 84 ? -14.628 0.127 7.324 1.00 85.75 84 VAL A CA 1
ATOM 637 C C . VAL A 1 84 ? -15.651 -1.007 7.345 1.00 85.75 84 VAL A C 1
ATOM 639 O O . VAL A 1 84 ? -15.990 -1.504 8.415 1.00 85.75 84 VAL A O 1
ATOM 642 N N . ASP A 1 85 ? -16.078 -1.479 6.170 1.00 82.69 85 ASP A N 1
ATOM 643 C CA . ASP A 1 85 ? -17.057 -2.577 6.066 1.00 82.69 85 ASP A CA 1
ATOM 644 C C . ASP A 1 85 ? -16.495 -3.916 6.565 1.00 82.69 85 ASP A C 1
ATOM 646 O O . ASP A 1 85 ? -17.181 -4.711 7.201 1.00 82.69 85 ASP A O 1
ATOM 650 N N . ALA A 1 86 ? -15.227 -4.191 6.244 1.00 86.31 86 ALA A N 1
ATOM 651 C CA . ALA A 1 86 ? -14.543 -5.412 6.653 1.00 86.31 86 ALA A CA 1
ATOM 652 C C . ALA A 1 86 ? -13.021 -5.248 6.601 1.00 86.31 86 ALA A C 1
ATOM 654 O O . ALA A 1 86 ? -12.429 -5.015 5.533 1.00 86.31 86 ALA A O 1
ATOM 655 N N . ILE A 1 87 ? -12.362 -5.477 7.735 1.00 90.19 87 ILE A N 1
ATOM 656 C CA . ILE A 1 87 ? -10.908 -5.388 7.880 1.00 90.19 87 ILE A CA 1
A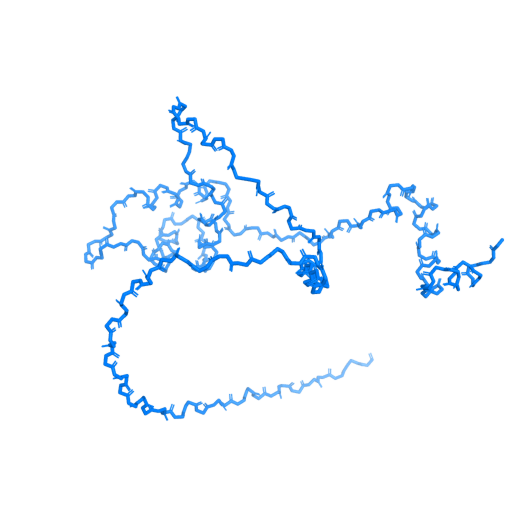TOM 657 C C . ILE A 1 87 ? -10.341 -6.659 8.516 1.00 90.19 87 ILE A C 1
ATOM 659 O O . ILE A 1 87 ? -10.956 -7.263 9.384 1.00 90.19 87 ILE A O 1
ATOM 663 N N . SER A 1 88 ? -9.160 -7.082 8.058 1.00 91.69 88 SER A N 1
ATOM 664 C CA . SER A 1 88 ? -8.407 -8.152 8.723 1.00 91.69 88 SER A CA 1
ATOM 665 C C . SER A 1 88 ? -7.509 -7.549 9.797 1.00 91.69 88 SER A C 1
ATOM 667 O O . SER A 1 88 ? -6.884 -6.506 9.586 1.00 91.69 88 SER A O 1
ATOM 669 N N . ASP A 1 89 ? -7.387 -8.265 10.905 1.00 91.62 89 ASP A N 1
ATOM 670 C CA . ASP A 1 89 ? -6.411 -8.069 11.976 1.00 91.62 89 ASP A CA 1
ATOM 671 C C . ASP A 1 89 ? -4.975 -7.810 11.469 1.00 91.62 89 ASP A C 1
ATOM 673 O O . ASP A 1 89 ? -4.275 -6.937 11.983 1.00 91.62 89 ASP A O 1
ATOM 677 N N . GLU A 1 90 ? -4.540 -8.475 10.393 1.00 93.31 90 GLU A N 1
ATOM 678 C CA . GLU A 1 90 ? -3.218 -8.249 9.795 1.00 93.31 90 GLU A CA 1
ATOM 679 C C . GLU A 1 90 ? -3.105 -6.864 9.138 1.00 93.31 90 GLU A C 1
ATOM 681 O O . GLU A 1 90 ? -2.020 -6.280 9.092 1.00 93.31 90 GLU A O 1
ATOM 686 N N . THR A 1 91 ? -4.215 -6.300 8.654 1.00 91.19 91 THR A N 1
ATOM 687 C CA . THR A 1 91 ? -4.235 -4.921 8.140 1.00 91.19 91 THR A CA 1
ATOM 688 C C . THR A 1 91 ? -4.025 -3.945 9.289 1.00 91.19 91 THR A C 1
ATOM 690 O O . THR A 1 91 ? -3.144 -3.096 9.190 1.00 91.19 91 THR A O 1
ATOM 693 N N . VAL A 1 92 ? -4.738 -4.134 10.405 1.00 91.75 92 VAL A N 1
ATOM 694 C CA . VAL A 1 92 ? -4.578 -3.335 11.631 1.00 91.75 92 VAL A CA 1
ATOM 695 C C . VAL A 1 92 ? -3.132 -3.398 12.127 1.00 91.75 92 VAL A C 1
ATOM 697 O O . VAL A 1 92 ? -2.487 -2.363 12.295 1.00 91.75 92 VAL A O 1
ATOM 700 N N . ARG A 1 93 ? -2.559 -4.602 12.251 1.00 92.94 93 ARG A N 1
ATOM 701 C CA . ARG A 1 93 ? -1.163 -4.784 12.670 1.00 92.94 93 ARG A CA 1
ATOM 702 C C . ARG A 1 93 ? -0.174 -4.083 11.740 1.00 92.94 93 ARG A C 1
ATOM 704 O O . ARG A 1 93 ? 0.770 -3.450 12.209 1.00 92.94 93 ARG A O 1
ATOM 711 N N . ARG A 1 94 ? -0.351 -4.201 10.418 1.00 91.31 94 ARG A N 1
ATOM 712 C CA . ARG A 1 94 ? 0.525 -3.551 9.426 1.00 91.31 94 ARG A CA 1
ATOM 713 C C . ARG A 1 94 ? 0.431 -2.034 9.484 1.00 91.31 94 ARG A C 1
ATOM 715 O O . ARG A 1 94 ? 1.461 -1.382 9.327 1.00 91.31 94 ARG A O 1
ATOM 722 N N . THR A 1 95 ? -0.766 -1.497 9.696 1.00 89.50 95 THR A N 1
ATOM 723 C CA . THR A 1 95 ? -0.984 -0.063 9.886 1.00 89.50 95 THR A CA 1
ATOM 724 C C . THR A 1 95 ? -0.258 0.416 11.137 1.00 89.50 95 THR A C 1
ATOM 726 O O . THR A 1 95 ? 0.585 1.302 11.042 1.00 89.50 95 THR A O 1
ATOM 729 N N . LEU A 1 96 ? -0.479 -0.237 12.281 1.00 90.25 96 LEU A N 1
ATOM 730 C CA . LEU A 1 96 ? 0.153 0.141 13.547 1.00 90.25 96 LEU A CA 1
ATOM 731 C C . LEU A 1 96 ? 1.678 -0.035 13.524 1.00 90.25 96 LEU A C 1
ATOM 733 O O . LEU A 1 96 ? 2.398 0.798 14.057 1.00 90.25 96 LEU A O 1
ATOM 737 N N . LYS A 1 97 ? 2.200 -1.066 12.848 1.00 89.50 97 LYS A N 1
ATOM 738 C CA . LYS A 1 97 ? 3.650 -1.268 12.684 1.00 89.50 97 LYS A CA 1
ATOM 739 C C . LYS A 1 97 ? 4.314 -0.165 11.858 1.00 89.50 97 LYS A C 1
A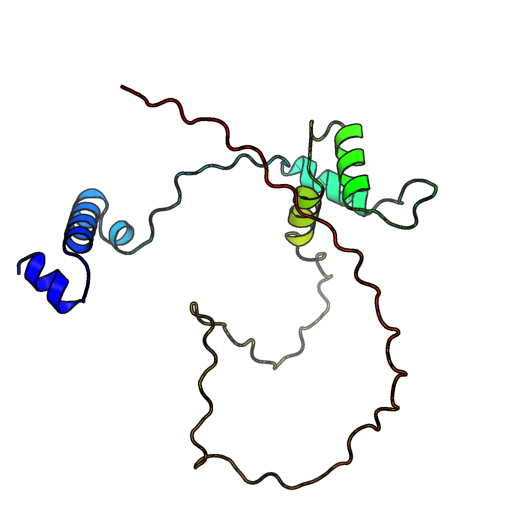TOM 741 O O . LYS A 1 97 ? 5.493 0.118 12.054 1.00 89.50 97 LYS A O 1
ATOM 746 N N . LYS A 1 98 ? 3.603 0.380 10.867 1.00 78.69 98 LYS A N 1
ATOM 747 C CA . LYS A 1 98 ? 4.134 1.434 9.997 1.00 78.69 98 LYS A CA 1
ATOM 748 C C . LYS A 1 98 ? 4.232 2.777 10.703 1.00 78.69 98 LYS A C 1
ATOM 750 O O . LYS A 1 98 ? 5.046 3.582 10.264 1.00 78.69 98 LYS A O 1
ATOM 755 N N . GLN A 1 99 ? 3.441 3.004 11.749 1.00 65.94 99 GLN A N 1
ATOM 756 C CA . GLN A 1 99 ? 3.549 4.207 12.559 1.00 65.94 99 GLN A CA 1
ATOM 757 C C . GLN A 1 99 ? 4.868 4.136 13.352 1.00 65.94 99 GLN A C 1
ATOM 759 O O . GLN A 1 99 ? 5.004 3.268 14.221 1.00 65.94 99 GLN A O 1
ATOM 764 N N . PRO A 1 100 ? 5.880 4.976 13.045 1.00 44.75 100 PRO A N 1
ATOM 765 C CA . PRO A 1 100 ? 7.004 5.132 13.948 1.00 44.75 100 PRO A CA 1
ATOM 766 C C . PRO A 1 100 ? 6.435 5.692 15.248 1.00 44.75 100 PRO A C 1
ATOM 768 O O . PRO A 1 100 ? 5.565 6.560 15.247 1.00 44.75 100 PRO A O 1
ATOM 771 N N . GLN A 1 101 ? 6.880 5.123 16.353 1.00 48.16 101 GLN A N 1
ATOM 772 C CA . GLN A 1 101 ? 6.425 5.472 17.688 1.00 48.16 101 GLN A CA 1
ATOM 773 C C . GLN A 1 101 ? 6.526 6.992 17.857 1.00 48.16 101 GLN A C 1
ATOM 775 O O . GLN A 1 101 ? 7.540 7.551 17.452 1.00 48.16 101 GLN A O 1
ATOM 780 N N . THR A 1 102 ? 5.441 7.609 18.341 1.00 40.03 102 THR A N 1
ATOM 781 C CA . THR A 1 102 ? 5.344 8.939 18.976 1.00 40.03 102 THR A CA 1
ATOM 782 C C . THR A 1 102 ? 6.479 9.919 18.684 1.00 40.03 102 THR A C 1
ATOM 784 O O . THR A 1 102 ? 7.623 9.657 19.044 1.00 40.03 102 THR A O 1
ATOM 787 N N . VAL A 1 103 ? 6.134 11.101 18.160 1.00 41.19 103 VAL A N 1
ATOM 788 C CA . VAL A 1 103 ? 6.933 12.329 18.306 1.00 41.19 103 VAL A CA 1
ATOM 789 C C . VAL A 1 103 ? 7.515 12.395 19.722 1.00 41.19 103 VAL A C 1
ATOM 791 O O . VAL A 1 103 ? 6.823 12.728 20.679 1.00 41.19 103 VAL A O 1
ATOM 794 N N . ALA A 1 104 ? 8.772 11.979 19.871 1.00 37.41 104 ALA A N 1
ATOM 795 C CA . ALA A 1 104 ? 9.509 12.190 21.096 1.00 37.41 104 ALA A CA 1
ATOM 796 C C . ALA A 1 104 ? 9.658 13.704 21.218 1.00 37.41 104 ALA A C 1
ATOM 798 O O . ALA A 1 104 ? 10.099 14.354 20.265 1.00 37.41 104 ALA A O 1
ATOM 799 N N . GLU A 1 105 ? 9.235 14.257 22.353 1.00 33.97 105 GLU A N 1
ATOM 800 C CA . GLU A 1 105 ? 9.533 15.637 22.714 1.00 33.97 105 GLU A CA 1
ATOM 801 C C . GLU A 1 105 ? 11.003 15.950 22.417 1.00 33.97 105 GLU A C 1
ATOM 803 O O . GLU A 1 105 ? 11.903 15.131 22.638 1.00 33.97 105 GLU A O 1
ATOM 808 N N . ALA A 1 106 ? 11.229 17.148 21.882 1.00 42.81 106 ALA A N 1
ATOM 809 C CA . ALA A 1 106 ? 12.534 17.694 21.560 1.00 42.81 106 ALA A CA 1
ATOM 810 C C . ALA A 1 106 ? 13.390 17.822 22.834 1.00 42.81 106 ALA A C 1
ATOM 812 O O . ALA A 1 106 ? 13.429 18.871 23.466 1.00 42.81 106 ALA A O 1
ATOM 813 N N . GLY A 1 107 ? 14.051 16.738 23.238 1.00 49.53 107 GLY A N 1
ATOM 814 C CA . GLY A 1 107 ? 14.851 16.732 24.463 1.00 49.53 107 GLY A CA 1
ATOM 815 C C . GLY A 1 107 ? 15.760 15.524 24.672 1.00 49.53 107 GLY A C 1
ATOM 816 O O . GLY A 1 107 ? 16.436 15.466 25.692 1.00 49.53 107 GLY A O 1
ATOM 817 N N . MET A 1 108 ? 15.829 14.572 23.735 1.00 38.56 108 MET A N 1
ATOM 818 C CA . MET A 1 108 ? 16.734 13.424 23.852 1.00 38.56 108 MET A CA 1
ATOM 819 C C . MET A 1 108 ? 17.794 13.468 22.754 1.00 38.56 108 MET A C 1
ATOM 821 O O . MET A 1 108 ? 17.530 13.144 21.596 1.00 38.56 108 MET A O 1
ATOM 825 N N . VAL A 1 109 ? 19.006 13.880 23.128 1.00 52.50 109 VAL A N 1
ATOM 826 C CA . VAL A 1 109 ? 20.190 13.786 22.266 1.00 52.50 109 VAL A CA 1
ATOM 827 C C . VAL A 1 109 ? 20.459 12.298 22.000 1.00 52.50 109 VAL A C 1
ATOM 829 O O . VAL A 1 109 ? 20.624 11.539 22.959 1.00 52.50 109 VAL A O 1
ATOM 832 N N . PRO A 1 110 ? 20.489 11.831 20.738 1.00 45.78 110 PRO A N 1
ATOM 833 C CA . PRO A 1 110 ? 20.892 10.463 20.455 1.00 45.78 110 PRO A CA 1
ATOM 834 C C . PRO A 1 110 ? 22.361 10.285 20.844 1.00 45.78 110 PRO A C 1
ATOM 836 O O . PRO A 1 110 ? 23.206 11.104 20.486 1.00 45.78 110 PRO A O 1
ATOM 839 N N . ALA A 1 111 ? 22.656 9.212 21.580 1.00 40.97 111 ALA A N 1
ATOM 840 C CA . ALA A 1 111 ? 24.021 8.844 21.923 1.00 40.97 111 ALA A CA 1
ATOM 841 C C . ALA A 1 111 ? 24.856 8.693 20.642 1.00 40.97 111 ALA A C 1
ATOM 843 O O . ALA A 1 111 ? 24.518 7.911 19.747 1.00 40.97 111 ALA A O 1
ATOM 844 N N . ASP A 1 112 ? 25.926 9.479 20.569 1.00 43.66 112 ASP A N 1
ATOM 845 C CA . ASP A 1 112 ? 26.914 9.425 19.506 1.00 43.66 112 ASP A CA 1
ATOM 846 C C . ASP A 1 112 ? 27.608 8.051 19.495 1.00 43.66 112 ASP A C 1
ATOM 848 O O . ASP A 1 112 ? 27.876 7.453 20.539 1.00 43.66 112 ASP A O 1
ATOM 852 N N . GLY A 1 113 ? 27.900 7.547 18.299 1.00 53.00 113 GLY A N 1
ATOM 853 C CA . GLY A 1 113 ? 28.862 6.461 18.138 1.00 53.00 113 GLY A CA 1
ATOM 854 C C . GLY A 1 113 ? 28.363 5.026 18.331 1.00 53.00 113 GLY A C 1
ATOM 855 O O . GLY A 1 113 ? 28.947 4.263 19.090 1.00 53.00 113 GLY A O 1
ATOM 856 N N . THR A 1 114 ? 27.410 4.562 17.519 1.00 41.91 114 THR A N 1
ATOM 857 C CA . THR A 1 114 ? 27.527 3.198 16.960 1.00 41.91 114 THR A CA 1
ATOM 858 C C . THR A 1 114 ? 27.152 3.220 15.485 1.00 41.91 114 THR A C 1
ATOM 860 O O . THR A 1 114 ? 26.011 3.484 15.111 1.00 41.91 114 THR A O 1
ATOM 863 N N . GLN A 1 115 ? 28.143 2.976 14.623 1.00 42.75 115 GLN A N 1
ATOM 864 C CA . GLN A 1 115 ? 27.965 2.901 13.176 1.00 42.75 115 GLN A CA 1
ATOM 865 C C . GLN A 1 115 ? 26.789 1.975 12.834 1.00 42.75 115 GLN A C 1
ATOM 867 O O . GLN A 1 115 ? 26.863 0.753 12.999 1.00 42.75 115 GLN A O 1
ATOM 872 N N . ARG A 1 116 ? 25.701 2.557 12.319 1.00 42.00 116 ARG A N 1
ATOM 873 C CA . ARG A 1 116 ? 24.655 1.807 11.622 1.00 42.00 116 ARG A CA 1
ATOM 874 C C . ARG A 1 116 ? 25.321 1.107 10.441 1.00 42.00 116 ARG A C 1
ATOM 876 O O . ARG A 1 116 ? 25.656 1.750 9.450 1.00 42.00 116 ARG A O 1
ATOM 883 N N . ARG A 1 117 ? 25.529 -0.209 10.543 1.00 47.75 117 ARG A N 1
ATOM 884 C CA . ARG A 1 117 ? 25.944 -1.015 9.391 1.00 47.75 117 ARG A CA 1
ATOM 885 C C . ARG A 1 117 ? 24.882 -0.861 8.309 1.00 47.75 117 ARG A C 1
ATOM 887 O O . ARG A 1 117 ? 23.739 -1.272 8.498 1.00 47.75 117 ARG A O 1
ATOM 894 N N . VAL A 1 118 ? 25.259 -0.268 7.184 1.00 47.16 118 VAL A N 1
ATOM 895 C CA . VAL A 1 118 ? 24.417 -0.247 5.991 1.00 47.16 118 VAL A CA 1
ATOM 896 C C . VAL A 1 118 ? 24.387 -1.669 5.440 1.00 47.16 118 VAL A C 1
ATOM 898 O O . VAL A 1 118 ? 25.409 -2.203 5.012 1.00 47.16 118 VAL A O 1
ATOM 901 N N . CYS A 1 119 ? 23.222 -2.311 5.479 1.00 47.69 119 CYS A N 1
ATOM 902 C CA . CYS A 1 119 ? 23.013 -3.567 4.772 1.00 47.69 119 CYS A CA 1
ATOM 903 C C . CYS A 1 119 ? 22.995 -3.271 3.267 1.00 47.69 119 CYS A C 1
ATOM 905 O O . CYS A 1 119 ? 22.070 -2.628 2.774 1.00 47.69 119 CYS A O 1
ATOM 907 N N . GLY A 1 120 ? 24.014 -3.734 2.538 1.00 57.06 120 GLY A N 1
ATOM 908 C CA . GLY A 1 120 ? 23.999 -3.719 1.077 1.00 57.06 120 GLY A CA 1
ATOM 909 C C . GLY A 1 120 ? 22.839 -4.564 0.517 1.00 57.06 120 GLY A C 1
ATOM 910 O O . GLY A 1 120 ? 22.354 -5.474 1.197 1.00 57.06 120 GLY A O 1
ATOM 911 N N . PRO A 1 121 ? 22.399 -4.310 -0.727 1.00 52.25 121 PRO A N 1
ATOM 912 C CA . PRO A 1 121 ? 21.156 -4.852 -1.290 1.00 52.25 121 PRO A CA 1
ATOM 913 C C . PRO A 1 121 ? 21.098 -6.384 -1.412 1.00 52.25 121 PRO A C 1
ATOM 915 O O . PRO A 1 121 ? 20.019 -6.928 -1.623 1.00 52.25 121 PRO A O 1
ATOM 918 N N . TYR A 1 122 ? 22.220 -7.090 -1.241 1.00 51.31 122 TYR A N 1
ATOM 919 C CA . TYR A 1 122 ? 22.286 -8.552 -1.330 1.00 51.31 122 TYR A CA 1
ATOM 920 C C . TYR A 1 122 ? 22.604 -9.264 -0.013 1.00 51.31 122 TYR A C 1
ATOM 922 O O . TYR A 1 122 ? 22.976 -10.428 -0.059 1.00 51.31 122 TYR A O 1
ATOM 930 N N . GLY A 1 123 ? 22.480 -8.611 1.152 1.00 55.84 123 GLY A N 1
ATOM 931 C CA . GLY A 1 123 ? 22.435 -9.292 2.462 1.00 55.84 123 GLY A CA 1
ATOM 932 C C . GLY A 1 123 ? 23.564 -10.295 2.769 1.00 55.84 123 GLY A C 1
ATOM 933 O O . GLY A 1 123 ? 23.404 -11.146 3.642 1.00 55.84 123 GLY A O 1
ATOM 934 N N . GLY A 1 124 ? 24.686 -10.231 2.052 1.00 51.47 124 GLY A N 1
ATOM 935 C CA . GLY A 1 124 ? 25.777 -11.186 2.172 1.00 51.47 124 GLY A CA 1
ATOM 936 C C . GLY A 1 124 ? 26.608 -10.884 3.409 1.00 51.47 124 GLY A C 1
ATOM 937 O O . GLY A 1 124 ? 27.031 -9.746 3.618 1.00 51.47 124 GLY A O 1
ATOM 938 N N . ARG A 1 125 ? 26.874 -11.901 4.233 1.00 51.44 125 ARG A N 1
ATOM 939 C CA . ARG A 1 125 ? 27.937 -11.809 5.239 1.00 51.44 125 ARG A CA 1
ATOM 940 C C . ARG A 1 125 ? 29.259 -11.641 4.493 1.00 51.44 125 ARG A C 1
ATOM 942 O O . ARG A 1 125 ? 29.563 -12.454 3.624 1.00 51.44 125 ARG A O 1
ATOM 949 N N . ALA A 1 126 ? 30.047 -10.624 4.842 1.00 48.44 126 ALA A N 1
ATOM 950 C CA . ALA A 1 126 ? 31.451 -10.606 4.456 1.00 48.44 126 ALA A CA 1
ATOM 951 C C . ALA A 1 126 ? 32.081 -11.906 4.983 1.00 48.44 126 ALA A C 1
ATOM 953 O O . ALA A 1 126 ? 31.987 -12.190 6.181 1.00 48.44 126 ALA A O 1
ATOM 954 N N . GLY A 1 127 ? 32.627 -12.731 4.086 1.00 48.44 127 GLY A N 1
ATOM 955 C CA . GLY A 1 127 ? 33.392 -13.914 4.472 1.00 48.44 127 GLY A CA 1
ATOM 956 C C . GLY A 1 127 ? 34.471 -13.526 5.484 1.00 48.44 127 GLY A C 1
ATOM 957 O O . GLY A 1 127 ? 34.986 -12.407 5.448 1.00 48.44 127 GLY A O 1
ATOM 958 N N . GLY A 1 128 ? 34.761 -14.415 6.435 1.00 48.22 128 GLY A N 1
ATOM 959 C CA . GLY A 1 128 ? 35.783 -14.153 7.445 1.00 48.22 128 GLY A CA 1
ATOM 960 C C . GLY A 1 128 ? 37.123 -13.805 6.794 1.00 48.22 128 GLY A C 1
ATOM 961 O O . GLY A 1 128 ? 37.491 -14.399 5.782 1.00 48.22 128 GLY A O 1
ATOM 962 N N . LEU A 1 129 ? 37.844 -12.844 7.378 1.00 44.47 129 LEU A N 1
ATOM 963 C CA . LEU A 1 129 ? 39.225 -12.561 6.990 1.00 44.47 129 LEU A CA 1
ATOM 964 C C . LEU A 1 129 ? 40.055 -13.857 7.074 1.00 44.47 129 LEU A C 1
ATOM 966 O O . LEU A 1 129 ? 39.873 -14.620 8.031 1.00 44.47 129 LEU A O 1
ATOM 970 N N . PRO A 1 130 ? 40.962 -14.118 6.117 1.00 50.66 130 PRO A N 1
ATOM 971 C CA . PRO A 1 130 ? 41.867 -15.256 6.203 1.00 50.66 130 PRO A CA 1
ATOM 972 C C . PRO A 1 130 ? 42.701 -15.188 7.493 1.00 50.66 130 PRO A C 1
ATOM 974 O O . PRO A 1 130 ? 43.117 -14.114 7.931 1.00 50.66 130 PRO A O 1
ATOM 977 N N . THR A 1 131 ? 42.937 -16.358 8.097 1.00 50.97 131 THR A N 1
ATOM 978 C CA . THR A 1 131 ? 43.522 -16.576 9.438 1.00 50.97 131 THR A CA 1
ATOM 979 C C . THR A 1 131 ? 44.795 -15.775 9.736 1.00 50.97 131 THR A C 1
ATOM 981 O O . THR A 1 131 ? 45.047 -15.456 10.895 1.00 50.97 131 THR A O 1
ATOM 984 N N . ALA A 1 132 ? 45.562 -15.397 8.712 1.00 51.56 132 ALA A N 1
ATOM 985 C CA . ALA A 1 132 ? 46.832 -14.684 8.836 1.00 51.56 132 ALA A CA 1
ATOM 986 C C . ALA A 1 132 ? 46.738 -13.283 9.479 1.00 51.56 132 ALA A C 1
ATOM 988 O O . ALA A 1 132 ? 47.758 -12.757 9.909 1.00 51.56 132 ALA A O 1
ATOM 989 N N . LEU A 1 133 ? 45.544 -12.679 9.562 1.00 47.91 133 LEU A N 1
ATOM 990 C CA . LEU A 1 133 ? 45.348 -11.330 10.119 1.00 47.91 133 LEU A CA 1
ATOM 991 C C . LEU A 1 133 ? 44.591 -11.309 11.458 1.00 47.91 133 LEU A C 1
ATOM 993 O O . LEU A 1 133 ? 44.085 -10.262 11.863 1.00 47.91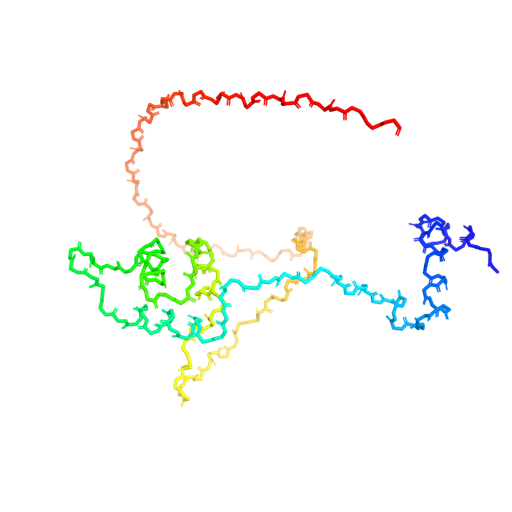 133 LEU A O 1
ATOM 997 N N . ARG A 1 134 ? 44.481 -12.442 12.166 1.00 44.19 134 ARG A N 1
ATOM 998 C CA . ARG A 1 134 ? 43.910 -12.448 13.522 1.00 44.19 134 ARG A CA 1
ATOM 999 C C . ARG A 1 134 ? 44.972 -12.051 14.561 1.00 44.19 134 ARG A C 1
ATOM 1001 O O . ARG A 1 134 ? 45.940 -12.793 14.708 1.00 44.19 134 ARG A O 1
ATOM 1008 N N . PRO A 1 135 ? 44.797 -10.956 15.325 1.00 46.22 135 PRO A N 1
ATOM 1009 C CA . PRO A 1 135 ? 45.605 -10.725 16.519 1.00 46.22 135 PRO A CA 1
ATOM 1010 C C . PRO A 1 135 ? 45.295 -11.788 17.586 1.00 46.22 135 PRO A C 1
ATOM 1012 O O . PRO A 1 135 ? 44.161 -12.267 17.695 1.00 46.22 135 PRO A O 1
ATOM 1015 N N . SER A 1 136 ? 46.314 -12.181 18.352 1.00 46.22 136 SER A N 1
ATOM 1016 C CA . SER A 1 136 ? 46.204 -13.158 19.437 1.00 46.22 136 SER A CA 1
ATOM 1017 C C . SER A 1 136 ? 45.269 -12.646 20.534 1.00 46.22 136 SER A C 1
ATOM 1019 O O . SER A 1 136 ? 45.418 -11.539 21.046 1.00 46.22 136 SER A O 1
ATOM 1021 N N . VAL A 1 137 ? 44.284 -13.465 20.903 1.00 51.16 137 VAL A N 1
ATOM 1022 C CA . VAL A 1 137 ? 43.420 -13.204 22.056 1.00 51.16 137 VAL A CA 1
ATOM 1023 C C . VAL A 1 137 ? 44.216 -13.480 23.330 1.00 51.16 137 VAL A C 1
ATOM 1025 O O . VAL A 1 137 ? 44.629 -14.613 23.566 1.00 51.16 137 VAL A O 1
ATOM 1028 N N . THR A 1 138 ? 44.400 -12.461 24.166 1.00 49.69 138 THR A N 1
ATOM 1029 C CA . THR A 1 138 ? 44.803 -12.633 25.567 1.00 49.69 138 THR A CA 1
ATOM 1030 C C . THR A 1 138 ? 43.615 -13.217 26.344 1.00 49.69 138 THR A C 1
ATOM 1032 O O . THR A 1 138 ? 42.517 -12.660 26.257 1.00 49.69 138 THR A O 1
ATOM 1035 N N . PRO A 1 139 ? 43.764 -14.321 27.096 1.00 47.47 139 PRO A N 1
ATOM 1036 C CA . PRO A 1 139 ? 42.655 -14.875 27.857 1.00 47.47 139 PRO A CA 1
ATOM 1037 C C . PRO A 1 139 ? 42.462 -14.078 29.150 1.00 47.47 139 PRO A C 1
ATOM 1039 O O . PRO A 1 139 ? 43.361 -14.002 29.982 1.00 47.47 139 PRO A O 1
ATOM 1042 N N . GLY A 1 140 ? 41.275 -13.501 29.334 1.00 38.28 140 GLY A N 1
ATOM 1043 C CA . GLY A 1 140 ? 40.920 -12.840 30.585 1.00 38.28 140 GLY A CA 1
ATOM 1044 C C . GLY A 1 140 ? 39.468 -12.380 30.638 1.00 38.28 140 GLY A C 1
ATOM 1045 O O . GLY A 1 140 ? 39.163 -11.271 30.218 1.00 38.28 140 GLY A O 1
ATOM 1046 N N . LEU A 1 141 ? 38.584 -13.248 31.140 1.00 46.34 141 LEU A N 1
ATOM 1047 C CA . LEU A 1 141 ? 37.748 -13.057 32.343 1.00 46.34 141 LEU A CA 1
ATOM 1048 C C . LEU A 1 141 ? 36.624 -14.123 32.375 1.00 46.34 141 LEU A C 1
ATOM 1050 O O . LEU A 1 141 ? 36.070 -14.466 31.328 1.00 46.34 141 LEU A O 1
ATOM 1054 N N . PRO A 1 142 ? 36.301 -14.689 33.554 1.00 44.62 142 PRO A N 1
ATOM 1055 C CA . PRO A 1 142 ? 35.399 -15.830 33.686 1.00 44.62 142 PRO A CA 1
ATOM 1056 C C . PRO A 1 142 ? 33.948 -15.463 33.356 1.00 44.62 142 PRO A C 1
ATOM 1058 O O . PRO A 1 142 ? 33.385 -14.496 33.869 1.00 44.62 142 PRO A O 1
ATOM 1061 N N . GLY A 1 143 ? 33.346 -16.270 32.482 1.00 43.03 143 GLY A N 1
ATOM 1062 C CA . GLY A 1 143 ? 31.958 -16.142 32.066 1.00 43.03 143 GLY A CA 1
ATOM 1063 C C . GLY A 1 143 ? 30.975 -16.387 33.210 1.00 43.03 143 GLY A C 1
ATOM 1064 O O . GLY A 1 143 ? 31.185 -17.227 34.082 1.00 43.03 143 GLY A O 1
ATOM 1065 N N . ARG A 1 144 ? 29.867 -15.648 33.154 1.00 45.84 144 ARG A N 1
ATOM 1066 C CA . ARG A 1 144 ? 28.661 -15.809 33.969 1.00 45.84 144 ARG A CA 1
ATOM 1067 C C . ARG A 1 144 ? 28.242 -17.283 33.998 1.00 45.84 144 ARG A C 1
ATOM 1069 O O . ARG A 1 144 ? 27.915 -17.851 32.956 1.00 45.84 144 ARG A O 1
ATOM 1076 N N . THR A 1 145 ? 28.246 -17.889 35.180 1.00 45.81 145 THR A N 1
ATOM 1077 C CA . THR A 1 145 ? 27.757 -19.248 35.423 1.00 45.81 145 THR A CA 1
ATOM 1078 C C . THR A 1 145 ? 26.303 -19.348 34.968 1.00 45.81 145 THR A C 1
ATOM 1080 O O . THR A 1 145 ? 25.422 -18.678 35.506 1.00 45.81 145 THR A O 1
ATOM 1083 N N . GLN A 1 146 ? 26.044 -20.170 33.952 1.00 49.81 146 GLN A N 1
ATOM 1084 C CA . GLN A 1 146 ? 24.689 -20.601 33.632 1.00 49.81 146 GLN A CA 1
ATOM 1085 C C . GLN A 1 146 ? 24.347 -21.739 34.595 1.00 49.81 146 GLN A C 1
ATOM 1087 O O . GLN A 1 146 ? 24.973 -22.796 34.548 1.00 49.81 146 GLN A O 1
ATOM 1092 N N . HIS A 1 147 ? 23.380 -21.522 35.486 1.00 44.19 147 HIS A N 1
ATOM 1093 C CA . HIS A 1 147 ? 22.737 -22.636 36.176 1.00 44.19 147 HIS A CA 1
ATOM 1094 C C . HIS A 1 147 ? 21.959 -23.472 35.145 1.00 44.19 147 HIS A C 1
ATOM 1096 O O . HIS A 1 147 ? 21.281 -22.893 34.289 1.00 44.19 147 HIS A O 1
ATOM 1102 N N . PRO A 1 148 ? 22.024 -24.813 35.203 1.00 38.47 148 PRO A N 1
ATOM 1103 C CA . PRO A 1 148 ? 21.250 -25.665 34.313 1.00 38.47 148 PRO A CA 1
ATOM 1104 C C . PRO A 1 148 ? 19.755 -25.456 34.580 1.00 38.47 148 PRO A C 1
ATOM 1106 O O . PRO A 1 148 ? 19.265 -25.710 35.678 1.00 38.47 148 PRO A O 1
ATOM 1109 N N . THR A 1 149 ? 19.027 -24.978 33.571 1.00 48.50 149 THR A N 1
ATOM 1110 C CA . THR A 1 149 ? 17.561 -25.030 33.574 1.00 48.50 149 THR A CA 1
ATOM 1111 C C . THR A 1 149 ? 17.147 -26.467 33.271 1.00 48.50 149 THR A C 1
ATOM 1113 O O . THR A 1 149 ? 17.683 -27.086 32.352 1.00 48.50 149 THR A O 1
ATOM 1116 N N . ALA A 1 150 ? 16.233 -26.996 34.083 1.00 44.19 150 ALA A N 1
ATOM 1117 C CA . ALA A 1 150 ? 15.703 -28.349 33.983 1.00 44.19 150 ALA A CA 1
ATOM 1118 C C . ALA A 1 150 ? 15.214 -28.688 32.562 1.00 44.19 150 ALA A C 1
ATOM 1120 O O . ALA A 1 150 ? 14.694 -27.835 31.840 1.00 44.19 150 ALA A O 1
ATOM 1121 N N . ALA A 1 151 ? 15.392 -29.954 32.180 1.00 45.94 151 ALA A N 1
ATOM 1122 C CA . ALA A 1 151 ? 15.009 -30.491 30.882 1.00 45.94 151 ALA A CA 1
ATOM 1123 C C . ALA A 1 151 ? 13.513 -30.257 30.577 1.00 45.94 151 ALA A C 1
ATOM 1125 O O . ALA A 1 151 ? 12.675 -30.448 31.462 1.00 45.94 151 ALA A O 1
ATOM 1126 N N . PRO A 1 152 ? 13.142 -29.892 29.337 1.00 46.34 152 PRO A N 1
ATOM 1127 C CA . PRO A 1 152 ? 11.742 -29.850 28.944 1.00 46.34 152 PRO A CA 1
ATOM 1128 C C . PRO A 1 152 ? 11.153 -31.268 28.854 1.00 46.34 152 PRO A C 1
ATOM 1130 O O . PRO A 1 152 ? 11.782 -32.192 28.337 1.00 46.34 152 PRO A O 1
ATOM 1133 N N . HIS A 1 153 ? 9.921 -31.412 29.347 1.00 47.22 153 HIS A N 1
ATOM 1134 C CA . HIS A 1 153 ? 9.082 -32.605 29.204 1.00 47.22 153 HIS A CA 1
ATOM 1135 C C . HIS A 1 153 ? 8.931 -33.026 27.727 1.00 47.22 153 HIS A C 1
ATOM 1137 O O . HIS A 1 153 ? 8.849 -32.155 26.854 1.00 47.22 153 HIS A O 1
ATOM 1143 N N . PRO A 1 154 ? 8.814 -34.334 27.423 1.00 45.19 154 PRO A N 1
ATOM 1144 C CA . PRO A 1 154 ? 8.542 -34.789 26.065 1.00 45.19 154 PRO A CA 1
ATOM 1145 C C . PRO A 1 154 ? 7.151 -34.322 25.622 1.00 45.19 154 PRO A C 1
ATOM 1147 O O . PRO A 1 154 ? 6.131 -34.708 26.192 1.00 45.19 154 PRO A O 1
ATOM 1150 N N . ALA A 1 155 ? 7.113 -33.481 24.589 1.00 48.47 155 ALA A N 1
ATOM 1151 C CA . ALA A 1 155 ? 5.884 -33.108 23.912 1.00 48.47 155 ALA A CA 1
ATOM 1152 C C . ALA A 1 155 ? 5.379 -34.298 23.084 1.00 48.47 155 ALA A C 1
ATOM 1154 O O . ALA A 1 155 ? 6.004 -34.706 22.105 1.00 48.47 155 ALA A O 1
ATOM 1155 N N . THR A 1 156 ? 4.226 -34.844 23.462 1.00 46.38 156 THR A N 1
ATOM 1156 C CA . THR A 1 156 ? 3.484 -35.801 22.643 1.00 46.38 156 THR A CA 1
ATOM 1157 C C . THR A 1 156 ? 2.930 -35.065 21.421 1.00 46.38 156 THR A C 1
ATOM 1159 O O . THR A 1 156 ? 1.948 -34.327 21.508 1.00 46.38 156 THR A O 1
ATOM 1162 N N . CYS A 1 157 ? 3.573 -35.231 20.265 1.00 34.56 157 CYS A N 1
ATOM 1163 C CA . CYS A 1 157 ? 3.057 -34.755 18.985 1.00 34.56 157 CYS A CA 1
ATOM 1164 C C . CYS A 1 157 ? 1.800 -35.548 18.598 1.00 34.56 157 CYS A C 1
ATOM 1166 O O . CYS A 1 157 ? 1.893 -36.639 18.040 1.00 34.56 157 CYS A O 1
ATOM 1168 N N . ALA A 1 158 ? 0.616 -34.987 18.847 1.00 45.47 158 ALA A N 1
ATOM 1169 C CA . ALA A 1 158 ? -0.601 -35.425 18.173 1.00 45.47 158 ALA A CA 1
ATOM 1170 C C . ALA A 1 158 ? -0.511 -35.029 16.689 1.00 45.47 158 ALA A C 1
ATOM 1172 O O . ALA A 1 158 ? -0.448 -33.844 16.345 1.00 45.47 158 ALA A O 1
ATOM 1173 N N . ALA A 1 159 ? -0.466 -36.032 15.813 1.00 41.69 159 ALA A N 1
ATOM 1174 C CA . ALA A 1 159 ? -0.421 -35.876 14.368 1.00 41.69 159 ALA A CA 1
ATOM 1175 C C . ALA A 1 159 ? -1.673 -35.137 13.865 1.00 41.69 159 ALA A C 1
ATOM 1177 O O . ALA A 1 159 ? -2.760 -35.701 13.773 1.00 41.69 159 ALA A O 1
ATOM 1178 N N . ARG A 1 160 ? -1.521 -33.855 13.519 1.00 44.75 160 ARG A N 1
ATOM 1179 C CA . ARG A 1 160 ? -2.511 -33.122 12.726 1.00 44.75 160 ARG A CA 1
ATOM 1180 C C . ARG A 1 160 ? -2.344 -33.558 11.272 1.00 44.75 160 ARG A C 1
ATOM 1182 O O . ARG A 1 160 ? -1.438 -33.097 10.581 1.00 44.75 160 ARG A O 1
ATOM 1189 N N . THR A 1 161 ? -3.185 -34.482 10.828 1.00 48.47 161 THR A N 1
ATOM 1190 C CA . THR A 1 161 ? -3.260 -34.909 9.432 1.00 48.47 161 THR A CA 1
ATOM 1191 C C . THR A 1 161 ? -3.754 -33.749 8.567 1.00 48.47 161 THR A C 1
ATOM 1193 O O . THR A 1 161 ? -4.837 -33.198 8.756 1.00 48.47 161 THR A O 1
ATOM 1196 N N . TRP A 1 162 ? -2.917 -33.337 7.619 1.00 35.84 162 TRP A N 1
ATOM 1197 C CA . TRP A 1 162 ? -3.285 -32.397 6.567 1.00 35.84 162 TRP A CA 1
ATOM 1198 C C . TRP A 1 162 ? -4.152 -33.146 5.549 1.00 35.84 162 TRP A C 1
ATOM 1200 O O . TRP A 1 162 ?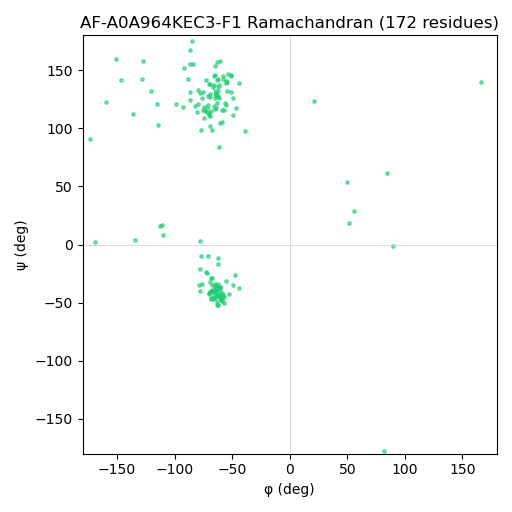 -3.674 -34.081 4.911 1.00 35.84 162 TRP A O 1
ATOM 1210 N N . SER A 1 163 ? -5.419 -32.757 5.394 1.00 45.31 163 SER A N 1
ATOM 1211 C CA . SER A 1 163 ? -6.232 -33.219 4.262 1.00 45.31 163 SER A CA 1
ATOM 1212 C C . SER A 1 163 ? -5.999 -32.295 3.060 1.00 45.31 163 SER A C 1
ATOM 1214 O O . SER A 1 163 ? -6.180 -31.081 3.194 1.00 45.31 163 SER A O 1
ATOM 1216 N N . PRO A 1 164 ? -5.590 -32.814 1.890 1.00 41.69 164 PRO A N 1
ATOM 1217 C CA . PRO A 1 164 ? -5.424 -31.999 0.693 1.00 41.69 164 PRO A CA 1
ATOM 1218 C C . PRO A 1 164 ? -6.784 -31.531 0.153 1.00 41.69 164 PRO A C 1
ATOM 1220 O O . PRO A 1 164 ? -7.750 -32.291 0.104 1.00 41.69 164 PRO A O 1
ATOM 1223 N N . ARG A 1 165 ? -6.857 -30.261 -0.271 1.00 47.19 165 ARG A N 1
ATOM 1224 C CA . ARG A 1 165 ? -8.025 -29.700 -0.973 1.00 47.19 165 ARG A CA 1
ATOM 1225 C C . ARG A 1 165 ? -8.263 -30.454 -2.292 1.00 47.19 165 ARG A C 1
ATOM 1227 O O . ARG A 1 165 ? -7.292 -30.661 -3.024 1.00 47.19 165 ARG A O 1
ATOM 1234 N N . PRO A 1 166 ? -9.514 -30.792 -2.651 1.00 43.09 166 PRO A N 1
ATOM 1235 C CA . PRO A 1 166 ? -9.812 -31.364 -3.957 1.00 43.09 166 PRO A CA 1
ATOM 1236 C C . PRO A 1 166 ? -9.499 -30.346 -5.061 1.00 43.09 166 PRO A C 1
ATOM 1238 O O . PRO A 1 166 ? -9.903 -29.182 -5.001 1.00 43.09 166 PRO A O 1
ATOM 1241 N N . GLN A 1 167 ? -8.738 -30.791 -6.059 1.00 53.28 167 GLN A N 1
ATOM 1242 C CA . GLN A 1 167 ? -8.412 -30.012 -7.246 1.00 53.28 167 GLN A CA 1
ATOM 1243 C C . GLN A 1 167 ? -9.656 -29.956 -8.141 1.00 53.28 167 GLN A C 1
ATOM 1245 O O . GLN A 1 167 ? -10.056 -30.963 -8.718 1.00 53.28 167 GLN A O 1
ATOM 1250 N N . GLY A 1 168 ? -10.286 -28.784 -8.228 1.00 43.97 168 GLY A N 1
ATOM 1251 C CA . GLY A 1 168 ? -11.330 -28.523 -9.213 1.00 43.97 168 GLY A CA 1
ATOM 1252 C C . GLY A 1 168 ? -10.749 -28.589 -10.626 1.00 43.97 168 GLY A C 1
ATOM 1253 O O . GLY A 1 168 ? -9.726 -27.963 -10.912 1.00 43.97 168 GLY A O 1
ATOM 1254 N N . LEU A 1 169 ? -11.398 -29.380 -11.479 1.00 48.91 169 LEU A N 1
ATOM 1255 C CA . LEU A 1 169 ? -11.088 -29.580 -12.893 1.00 48.91 169 LEU A CA 1
ATOM 1256 C C . LEU A 1 169 ? -10.917 -28.239 -13.625 1.00 48.91 169 LEU A C 1
ATOM 1258 O O . LEU A 1 169 ? -11.799 -27.382 -13.599 1.00 48.91 169 LEU A O 1
ATOM 1262 N N . ARG A 1 170 ? -9.773 -28.067 -14.299 1.00 44.62 170 ARG A N 1
ATOM 1263 C CA . ARG A 1 170 ? -9.574 -26.992 -15.277 1.00 44.62 170 ARG A CA 1
ATOM 1264 C C . ARG A 1 170 ? -10.402 -27.302 -16.517 1.00 44.62 170 ARG A C 1
ATOM 1266 O O . ARG A 1 170 ? -10.166 -28.312 -17.171 1.00 44.62 170 ARG A O 1
ATOM 1273 N N . VAL A 1 171 ? -11.318 -26.404 -16.849 1.00 52.31 171 VAL A N 1
ATOM 1274 C CA . VAL A 1 171 ? -11.991 -26.367 -18.150 1.00 52.31 171 VAL A CA 1
ATOM 1275 C C . VAL A 1 171 ? -11.003 -25.779 -19.171 1.00 52.31 171 VAL A C 1
ATOM 1277 O O . VAL A 1 171 ? -10.435 -24.717 -18.887 1.00 52.31 171 VAL A O 1
ATOM 1280 N N . PRO A 1 172 ? -10.721 -26.445 -20.303 1.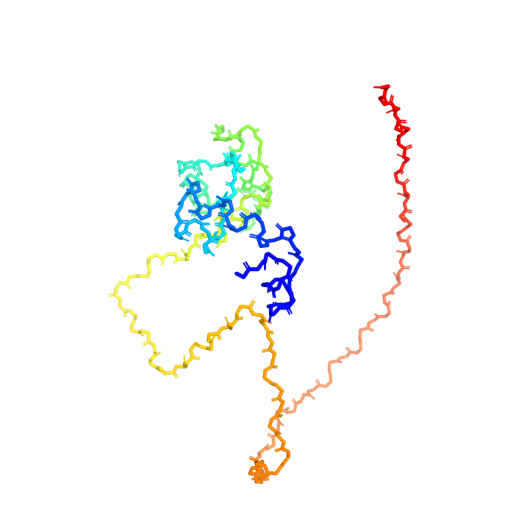00 48.25 172 PRO A N 1
ATOM 1281 C CA . PRO A 1 172 ? -9.903 -2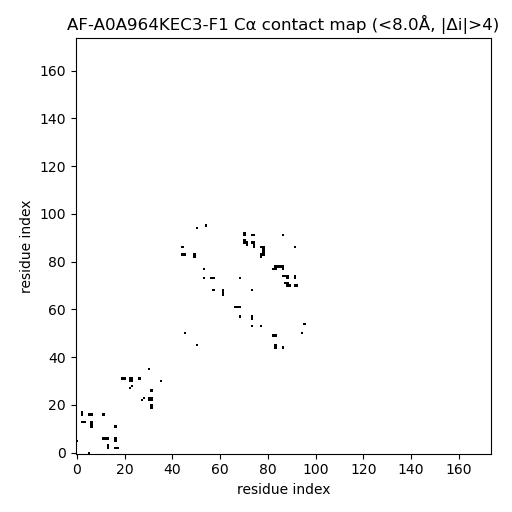5.870 -21.365 1.00 48.25 172 PRO A CA 1
ATOM 1282 C C . PRO A 1 172 ? -10.688 -24.787 -22.117 1.00 48.25 172 PRO A C 1
ATOM 1284 O O . PRO A 1 172 ? -11.890 -24.915 -22.330 1.00 48.25 172 PRO A O 1
ATOM 1287 N N . TYR A 1 173 ? -9.992 -23.716 -22.487 1.00 44.69 173 TYR A N 1
ATOM 1288 C CA . TYR A 1 173 ? -10.474 -22.718 -23.441 1.00 44.69 173 TYR A CA 1
ATOM 1289 C C . TYR A 1 173 ? -10.108 -23.221 -24.845 1.00 44.69 173 TYR A C 1
ATOM 1291 O O . TYR A 1 173 ? -8.967 -23.658 -25.027 1.00 44.69 173 TYR A O 1
ATOM 1299 N N . GLU A 1 174 ? -11.068 -23.209 -25.773 1.00 50.25 174 GLU A N 1
ATOM 1300 C CA . GLU A 1 174 ? -10.838 -23.426 -27.213 1.00 50.25 174 GLU A CA 1
ATOM 1301 C C . GLU A 1 174 ? -10.057 -22.267 -27.851 1.00 50.25 174 GLU A C 1
ATOM 1303 O O . GLU A 1 174 ? -10.207 -21.111 -27.379 1.00 50.25 174 GLU A O 1
#

Sequence (174 aa):
MSDVAIAKAIDVGKNTVARLRRRYVEAGLEAALHRLPSRRVYQRKLDGAGEAQLIAVVCSAPPTGQGTWTMQLLADRLVVLQIVDAISDETVRRTLKKQPQTVAEAGMVPADGTQRRVCGPYGGRAGGLPTALRPSVTPGLPGRTQHPTAAPHPATCAARTWSPRPQGLRVPYE

Radius of gyration: 28.73 Å; Cα contacts (8 Å, |Δi|>4): 58; chains: 1; bounding box: 66×54×69 Å

Secondary structure (DSSP, 8-state):
--HHHHHHHTT--HHHHHHHHHHHHHHHHHHHHSPPPP--PPPPSS-HHHHHHHHHHHTSPPPTT-SS--HHHHHHHHHHTTS-S---HHHHHHHHHHS-S----TT-PPPS--------TT-PPPPPPPGGGPPPPPP--PPP--PPPPPPPP--------PPPP-PPPPPP-